Protein AF-A0A8T3ZRA3-F1 (afdb_monomer_lite)

Secondary structure (DSSP, 8-state):
--------HHHHHHHHHSS-HHHHHHHHHHTT-HHHHHHHHHHHHHHHHHHHHHS-TTHHHHHHHHHHHHHHHHHHHHHHHHHHHHHHTTT-

Sequence (92 aa):
MTSQKPISLNQQMILAVMPSIISQIIAFYRIKKLVMGVIIETGVIGLIIGISNVIPFPHWLILALAVECLVPLMYVRKWTIQYNQAAKSKHE

Foldseek 3Di:
DDQQDQDDLVQLLVLQQPLDLVSLLVLCVSLVNNVVSVVLVVVLVVVLVVLPVPPDPPVSVVVSSCSSRVSSSVVSNVSSVVSNVVSVVVVD

Radius of gyration: 15.26 Å; chains: 1; bounding box: 39×19×43 Å

pLDDT: mean 88.62, std 10.56, range [40.69, 95.25]

Structure (mmCIF, N/CA/C/O backbone):
data_AF-A0A8T3ZRA3-F1
#
_entry.id   AF-A0A8T3ZRA3-F1
#
loop_
_atom_site.group_PDB
_atom_site.id
_atom_site.type_symbol
_atom_site.label_atom_id
_atom_site.label_alt_id
_atom_site.label_comp_id
_atom_site.label_asym_id
_atom_site.label_entity_id
_atom_site.label_seq_id
_atom_site.pdbx_PDB_ins_code
_atom_site.Cartn_x
_atom_site.Cartn_y
_atom_site.Cartn_z
_atom_site.occupancy
_atom_site.B_iso_or_equiv
_atom_site.auth_seq_id
_atom_site.auth_comp_id
_atom_site.auth_asym_id
_atom_site.auth_atom_id
_atom_site.pdbx_PDB_model_num
ATOM 1 N N . MET A 1 1 ? -18.897 -10.012 22.529 1.00 40.69 1 MET A N 1
ATOM 2 C CA . MET A 1 1 ? -18.701 -8.996 21.468 1.00 40.69 1 MET A CA 1
ATOM 3 C C . MET A 1 1 ? -17.419 -8.227 21.766 1.00 40.69 1 MET A C 1
ATOM 5 O O . MET A 1 1 ? -17.364 -7.555 22.783 1.00 40.69 1 MET A O 1
ATOM 9 N N . THR A 1 2 ? -16.359 -8.357 20.962 1.00 48.84 2 THR A N 1
ATOM 10 C CA . THR A 1 2 ? -15.102 -7.627 21.217 1.00 48.84 2 THR A CA 1
ATOM 11 C C . THR A 1 2 ? -15.308 -6.134 20.952 1.00 48.84 2 THR A C 1
ATOM 13 O O . THR A 1 2 ? -15.608 -5.766 19.813 1.00 48.84 2 THR A O 1
ATOM 16 N N . SER A 1 3 ? -15.169 -5.299 21.984 1.00 55.62 3 SER A N 1
ATOM 17 C CA . SER A 1 3 ? -15.165 -3.836 21.872 1.00 55.62 3 SER A CA 1
ATOM 18 C C . SER A 1 3 ? -14.128 -3.399 20.826 1.00 55.62 3 SER A C 1
ATOM 20 O O . SER A 1 3 ? -12.949 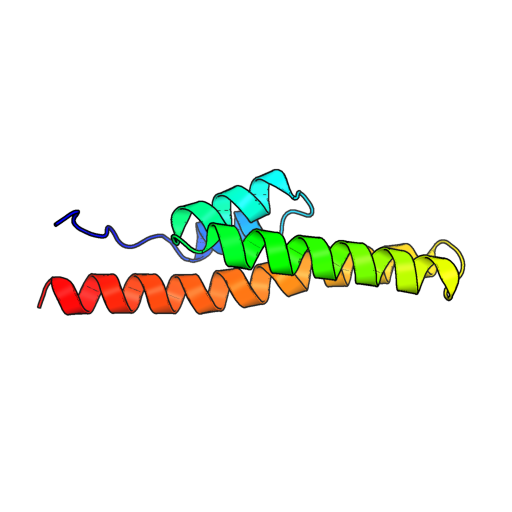-3.748 20.928 1.00 55.62 3 SER A O 1
ATOM 22 N N . GLN A 1 4 ? -14.572 -2.727 19.760 1.00 69.50 4 GLN A N 1
ATOM 23 C CA . GLN A 1 4 ? -13.679 -2.214 18.721 1.00 69.50 4 GLN A CA 1
ATOM 24 C C . GLN A 1 4 ? -13.084 -0.899 19.212 1.00 69.50 4 GLN A C 1
ATOM 26 O O . GLN A 1 4 ? -13.764 0.118 19.234 1.00 69.50 4 GLN A O 1
ATOM 31 N N . LYS A 1 5 ? -11.804 -0.909 19.596 1.00 78.56 5 LYS A N 1
ATOM 32 C CA . LYS A 1 5 ? -11.100 0.327 19.954 1.00 78.56 5 LYS A CA 1
ATOM 33 C C . LYS A 1 5 ? -10.804 1.150 18.692 1.00 78.56 5 LYS A C 1
ATOM 35 O O . LYS A 1 5 ? -10.335 0.562 17.712 1.00 78.56 5 LYS A O 1
ATOM 40 N N . PRO A 1 6 ? -11.045 2.474 18.698 1.00 82.44 6 PRO A N 1
ATOM 41 C CA . PRO A 1 6 ? -10.680 3.342 17.586 1.00 82.44 6 PRO A CA 1
ATOM 42 C C . PRO A 1 6 ? -9.158 3.373 17.405 1.00 82.44 6 PRO A C 1
ATOM 44 O O . PRO A 1 6 ? -8.400 3.282 18.371 1.00 82.44 6 PRO A O 1
ATOM 47 N N . ILE A 1 7 ? -8.714 3.501 16.157 1.00 88.31 7 ILE A N 1
ATOM 48 C CA . ILE A 1 7 ? -7.298 3.478 15.781 1.00 88.31 7 ILE A CA 1
ATOM 49 C C . ILE A 1 7 ? -6.887 4.855 15.255 1.00 88.31 7 ILE A C 1
ATOM 51 O O . ILE A 1 7 ? -7.636 5.500 14.518 1.00 88.31 7 ILE A O 1
ATOM 55 N N . SER A 1 8 ? -5.681 5.303 15.607 1.00 91.12 8 SER A N 1
ATOM 56 C CA . SER A 1 8 ? -5.124 6.560 15.100 1.00 91.12 8 SER A CA 1
ATOM 57 C C . SER A 1 8 ? -4.909 6.505 13.586 1.00 91.12 8 SER A C 1
ATOM 59 O O . SER A 1 8 ? -4.171 5.655 13.082 1.00 91.12 8 SER A O 1
ATOM 61 N N . LEU A 1 9 ? -5.524 7.447 12.865 1.00 90.75 9 LEU A N 1
ATOM 62 C CA . LEU A 1 9 ? -5.384 7.566 11.413 1.00 90.75 9 LEU A CA 1
ATOM 63 C C . LEU A 1 9 ? -3.937 7.874 11.008 1.00 90.75 9 LEU A C 1
ATOM 65 O O . LEU A 1 9 ? -3.432 7.285 10.060 1.00 90.75 9 LEU A O 1
ATOM 69 N N . ASN A 1 10 ? -3.246 8.732 11.764 1.00 91.06 10 ASN A N 1
ATOM 70 C CA . ASN A 1 10 ? -1.873 9.133 11.452 1.00 91.06 10 ASN A CA 1
ATOM 71 C C . ASN A 1 10 ? -0.905 7.945 11.526 1.00 91.06 10 ASN A C 1
ATOM 73 O O . ASN A 1 10 ? -0.090 7.762 10.629 1.00 91.06 10 ASN A O 1
ATOM 77 N N . GLN A 1 11 ? -1.033 7.092 12.549 1.00 90.38 11 GLN A N 1
ATOM 78 C CA . GLN A 1 11 ? -0.205 5.885 12.659 1.00 90.38 11 GLN A CA 1
ATOM 79 C C . GLN A 1 11 ? -0.464 4.910 11.507 1.00 90.38 11 GLN A C 1
ATOM 81 O O . GLN A 1 11 ? 0.473 4.313 10.986 1.00 90.38 11 GLN A O 1
ATOM 86 N N . GLN A 1 12 ? -1.726 4.765 11.097 1.00 90.94 12 GLN A N 1
ATOM 87 C CA . GLN A 1 12 ? -2.096 3.911 9.970 1.00 90.94 12 GLN A CA 1
ATOM 88 C C . GLN A 1 12 ? -1.543 4.431 8.644 1.00 90.94 12 GLN A C 1
ATOM 90 O O . GLN A 1 12 ? -1.034 3.657 7.842 1.00 90.94 12 GLN A O 1
ATOM 95 N N . MET A 1 13 ? -1.580 5.746 8.431 1.00 92.44 13 MET A N 1
ATOM 96 C CA . MET A 1 13 ? -1.010 6.368 7.238 1.00 92.44 13 MET A CA 1
ATOM 97 C C . MET A 1 13 ? 0.512 6.200 7.168 1.00 92.44 13 MET A C 1
ATOM 99 O O . MET A 1 13 ? 1.028 5.905 6.095 1.00 92.44 13 MET A O 1
ATOM 103 N N . ILE A 1 14 ? 1.220 6.319 8.299 1.00 91.38 14 ILE A N 1
ATOM 104 C CA . ILE A 1 14 ? 2.672 6.074 8.361 1.00 91.38 14 ILE A CA 1
ATOM 105 C C . ILE A 1 14 ? 2.993 4.624 7.987 1.00 91.38 14 ILE A C 1
ATOM 107 O O . ILE A 1 14 ? 3.913 4.381 7.214 1.00 91.38 14 ILE A O 1
ATOM 111 N N . LEU A 1 15 ? 2.224 3.659 8.497 1.00 89.06 15 LEU A N 1
ATOM 112 C CA . LEU A 1 15 ? 2.422 2.248 8.158 1.00 89.06 15 LEU A CA 1
ATOM 113 C C . LEU A 1 15 ? 2.110 1.948 6.685 1.00 89.06 15 LEU A C 1
ATOM 115 O O . LEU A 1 15 ? 2.781 1.114 6.089 1.00 89.06 15 LEU A O 1
ATOM 119 N N . ALA A 1 16 ? 1.119 2.626 6.105 1.00 88.50 16 ALA A N 1
ATOM 120 C CA . ALA A 1 16 ? 0.682 2.391 4.731 1.00 88.50 16 ALA A CA 1
ATOM 121 C C . ALA A 1 16 ? 1.582 3.038 3.667 1.00 88.50 16 ALA A C 1
ATOM 123 O O . ALA A 1 16 ? 1.686 2.513 2.564 1.00 88.50 16 ALA A O 1
ATOM 124 N N . VAL A 1 17 ? 2.210 4.179 3.977 1.00 91.00 17 VAL A N 1
ATOM 125 C CA . VAL A 1 17 ? 3.093 4.887 3.032 1.00 91.00 17 VAL A CA 1
ATOM 126 C C . VAL A 1 17 ? 4.493 4.284 2.971 1.00 91.00 17 VAL A C 1
ATOM 128 O O . VAL A 1 17 ? 5.229 4.553 2.028 1.00 91.00 17 VAL A O 1
ATOM 131 N N . MET A 1 18 ? 4.893 3.499 3.976 1.00 89.25 18 MET A N 1
ATOM 132 C CA . MET A 1 18 ? 6.161 2.784 3.902 1.00 89.25 18 MET A CA 1
ATOM 133 C C . MET A 1 18 ? 6.087 1.766 2.758 1.00 89.25 18 MET A C 1
ATOM 135 O O . MET A 1 18 ? 5.180 0.935 2.800 1.00 89.25 18 MET A O 1
ATOM 139 N N . PRO A 1 19 ? 7.032 1.780 1.796 1.00 84.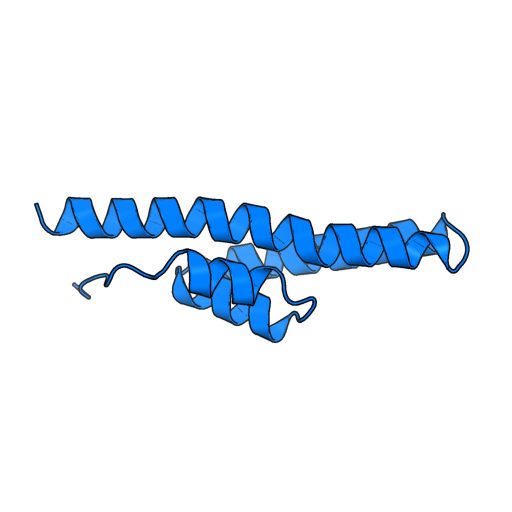50 19 PRO A N 1
ATOM 140 C CA . PRO A 1 19 ? 7.112 0.804 0.708 1.00 84.50 19 PRO A CA 1
ATOM 141 C C . PRO A 1 19 ? 7.631 -0.530 1.258 1.00 84.50 19 PRO A C 1
ATOM 143 O O . PRO A 1 19 ? 8.766 -0.946 1.037 1.00 84.50 19 PRO A O 1
ATOM 146 N N . SER A 1 20 ? 6.821 -1.132 2.118 1.00 88.19 20 SER A N 1
ATOM 147 C CA . SER A 1 20 ? 7.091 -2.362 2.831 1.00 88.19 20 SER A CA 1
ATOM 148 C C . SER A 1 20 ? 5.776 -3.098 2.987 1.00 88.19 20 SER A C 1
ATOM 150 O O . SER A 1 20 ? 4.926 -2.723 3.803 1.00 88.19 20 SER A O 1
ATOM 152 N N . ILE A 1 21 ? 5.682 -4.207 2.260 1.00 85.88 21 ILE A N 1
ATOM 153 C CA . ILE A 1 21 ? 4.567 -5.151 2.308 1.00 85.88 21 ILE A CA 1
ATOM 154 C C . ILE A 1 21 ? 4.236 -5.521 3.763 1.00 85.88 21 ILE A C 1
ATOM 156 O O . ILE A 1 21 ? 3.071 -5.614 4.138 1.00 85.88 21 ILE A O 1
ATOM 160 N N . ILE A 1 22 ? 5.246 -5.675 4.630 1.00 88.94 22 ILE A N 1
ATOM 161 C CA . ILE A 1 22 ? 5.040 -6.001 6.050 1.00 88.94 22 ILE A CA 1
ATOM 162 C C . ILE A 1 22 ? 4.303 -4.863 6.770 1.00 88.94 22 ILE A C 1
ATOM 164 O O . ILE A 1 22 ? 3.312 -5.108 7.463 1.00 88.94 22 ILE A O 1
ATOM 168 N N . SER A 1 23 ? 4.758 -3.619 6.604 1.00 91.31 23 SER A N 1
ATOM 169 C CA . SER A 1 23 ? 4.140 -2.447 7.237 1.00 91.31 23 SER A CA 1
ATOM 170 C C . SER A 1 23 ? 2.698 -2.244 6.760 1.00 91.31 23 SER A C 1
ATOM 172 O O . SER A 1 23 ? 1.798 -2.024 7.577 1.00 91.31 23 SER A O 1
ATOM 174 N N . GLN A 1 24 ? 2.458 -2.405 5.459 1.00 89.12 24 GLN A N 1
ATOM 175 C CA . GLN A 1 24 ? 1.139 -2.270 4.840 1.00 89.12 24 GLN A CA 1
ATOM 176 C C . GLN A 1 24 ? 0.190 -3.396 5.275 1.00 89.12 24 GLN A C 1
ATOM 178 O O . GLN A 1 24 ? -0.947 -3.130 5.677 1.00 89.12 24 GLN A O 1
ATOM 183 N N . ILE A 1 25 ? 0.665 -4.645 5.337 1.00 90.06 25 ILE A N 1
ATOM 184 C CA . ILE A 1 25 ? -0.100 -5.780 5.874 1.00 90.06 25 ILE A CA 1
ATOM 185 C C . ILE A 1 25 ? -0.492 -5.543 7.335 1.00 90.06 25 ILE A C 1
ATOM 187 O O . ILE A 1 25 ? -1.647 -5.776 7.702 1.00 90.06 25 ILE A O 1
ATOM 191 N N . ILE A 1 26 ? 0.422 -5.039 8.172 1.00 92.56 26 ILE A N 1
ATOM 192 C CA . ILE A 1 26 ? 0.109 -4.690 9.566 1.00 92.56 26 ILE A CA 1
ATOM 193 C C . ILE A 1 26 ? -0.988 -3.616 9.615 1.00 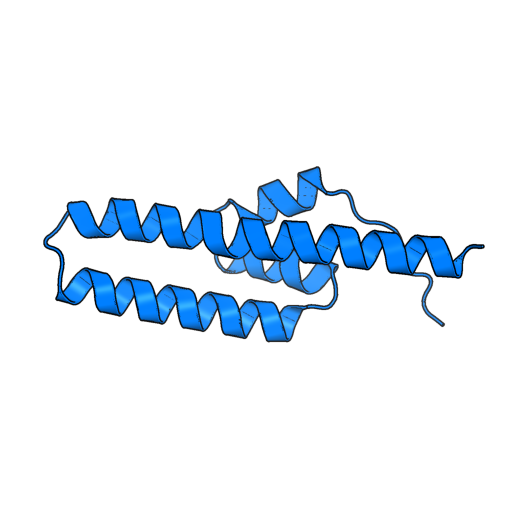92.56 26 ILE A C 1
ATOM 195 O O . ILE A 1 26 ? -1.907 -3.717 10.438 1.00 92.56 26 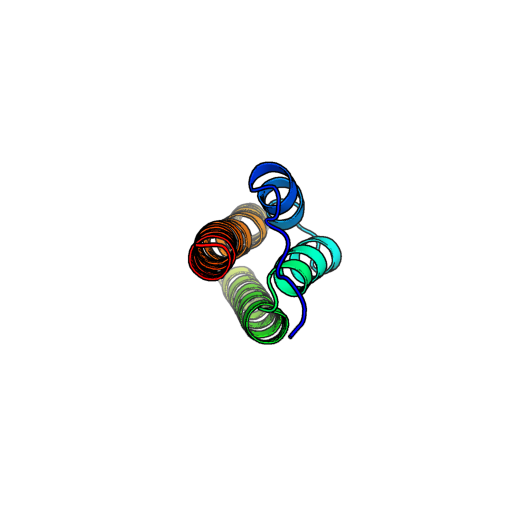ILE A O 1
ATOM 199 N N . ALA A 1 27 ? -0.933 -2.615 8.732 1.00 92.44 27 ALA A N 1
ATOM 200 C CA . ALA A 1 27 ? -1.950 -1.571 8.649 1.00 92.44 27 ALA A CA 1
ATOM 201 C C . ALA A 1 27 ? -3.341 -2.149 8.324 1.00 92.44 27 ALA A C 1
ATOM 203 O O . ALA A 1 27 ? -4.313 -1.897 9.049 1.00 92.44 27 ALA A O 1
ATOM 204 N N . PHE A 1 28 ? -3.426 -3.009 7.302 1.00 92.81 28 PHE A N 1
ATOM 205 C CA . PHE A 1 28 ? -4.663 -3.691 6.907 1.00 92.81 28 PHE A CA 1
ATOM 206 C C . PHE A 1 28 ? -5.171 -4.683 7.961 1.00 92.81 28 PHE A C 1
ATOM 208 O O . PHE A 1 28 ? -6.384 -4.787 8.180 1.00 92.81 28 PHE A O 1
ATOM 215 N N . TYR A 1 29 ? -4.271 -5.387 8.649 1.00 93.12 29 TYR A N 1
ATOM 216 C CA . TYR A 1 29 ? -4.617 -6.305 9.733 1.00 93.12 29 TYR A CA 1
ATOM 217 C C . TYR A 1 29 ? -5.314 -5.574 10.885 1.00 93.12 29 TYR A C 1
ATOM 219 O O . TYR A 1 29 ? -6.379 -5.996 11.340 1.00 93.12 29 TYR A O 1
ATOM 227 N N . ARG A 1 30 ? -4.767 -4.425 11.305 1.00 90.81 30 ARG A N 1
ATOM 228 C CA . ARG A 1 30 ? -5.303 -3.619 12.414 1.00 90.81 30 ARG A CA 1
ATOM 229 C C . ARG A 1 30 ? -6.749 -3.165 12.189 1.00 90.81 30 ARG A C 1
ATOM 231 O O . ARG A 1 30 ? -7.507 -3.076 13.149 1.00 90.81 30 ARG A O 1
ATOM 238 N N . ILE A 1 31 ? -7.152 -2.931 10.940 1.00 91.94 31 ILE A N 1
ATOM 239 C CA . ILE A 1 31 ? -8.527 -2.545 10.566 1.00 91.94 31 ILE A CA 1
ATOM 240 C C . ILE A 1 31 ? -9.389 -3.728 10.092 1.00 91.94 31 ILE A C 1
ATOM 242 O O . ILE A 1 31 ? -10.453 -3.522 9.510 1.00 91.94 31 ILE A O 1
ATOM 246 N N . LYS A 1 32 ? -8.951 -4.973 10.337 1.00 91.44 32 LYS A N 1
ATOM 247 C CA . LYS A 1 32 ? -9.645 -6.217 9.945 1.00 91.44 32 LYS A CA 1
ATOM 248 C C . LYS A 1 32 ? -9.919 -6.327 8.435 1.00 91.44 32 LYS A C 1
ATOM 250 O O . LYS A 1 32 ? -10.911 -6.922 8.019 1.00 91.44 32 LYS A O 1
ATOM 255 N N . LYS A 1 33 ? -9.038 -5.764 7.604 1.00 92.62 33 LYS A N 1
ATOM 256 C CA . LYS A 1 33 ? -9.111 -5.802 6.131 1.00 92.62 33 LYS A CA 1
ATOM 257 C C . LYS A 1 33 ? -7.956 -6.582 5.506 1.00 92.62 33 LYS A C 1
ATOM 259 O O . LYS A 1 33 ? -7.660 -6.375 4.338 1.00 92.62 33 LYS A O 1
ATOM 264 N N . LEU A 1 34 ? -7.342 -7.503 6.255 1.00 91.62 34 LEU A N 1
ATOM 265 C CA . LEU A 1 34 ? -6.163 -8.261 5.821 1.00 91.62 34 LEU A CA 1
ATOM 266 C C . LEU A 1 34 ? -6.328 -8.891 4.430 1.00 91.62 34 LEU A C 1
ATOM 268 O O . LEU A 1 34 ? -5.490 -8.670 3.569 1.00 91.62 34 LEU A O 1
ATOM 272 N N . VAL A 1 35 ? -7.433 -9.607 4.189 1.00 92.81 35 VAL A N 1
ATOM 273 C CA . VAL A 1 35 ? -7.699 -10.257 2.890 1.00 92.81 35 VAL A CA 1
ATOM 274 C C . VAL A 1 35 ? -7.743 -9.236 1.752 1.00 92.81 35 VAL A C 1
ATOM 276 O O . VAL A 1 35 ? -7.144 -9.455 0.706 1.00 92.81 35 VAL A O 1
ATOM 279 N N . MET A 1 36 ? -8.406 -8.094 1.961 1.00 92.25 36 MET A N 1
ATOM 280 C CA . MET A 1 36 ? -8.440 -7.037 0.949 1.00 92.25 36 MET A CA 1
ATOM 281 C C . MET A 1 36 ? -7.071 -6.373 0.765 1.00 92.25 36 MET A C 1
ATOM 283 O O . MET A 1 36 ? -6.725 -6.025 -0.356 1.00 92.25 36 MET A O 1
ATOM 287 N N . GLY A 1 37 ? -6.292 -6.234 1.841 1.00 91.69 37 GLY A N 1
ATOM 288 C CA . GLY A 1 37 ? -4.905 -5.778 1.782 1.00 91.69 37 GLY A CA 1
ATOM 289 C C . GLY A 1 37 ? -4.050 -6.680 0.896 1.00 91.69 37 GLY A C 1
ATOM 290 O O . GLY A 1 37 ? -3.434 -6.194 -0.039 1.00 91.69 37 GLY A O 1
ATOM 291 N N . VAL A 1 38 ? -4.102 -8.000 1.099 1.00 93.44 38 VAL A N 1
ATOM 292 C CA . VAL A 1 38 ? -3.365 -8.976 0.272 1.00 93.44 38 VAL A CA 1
ATOM 293 C C . VAL A 1 38 ? -3.758 -8.890 -1.206 1.00 93.44 38 VAL A C 1
ATOM 295 O O . VAL A 1 38 ? -2.889 -8.957 -2.074 1.00 93.44 38 VAL A O 1
ATOM 298 N N . ILE A 1 39 ? -5.049 -8.708 -1.507 1.00 94.88 39 ILE A N 1
ATOM 299 C CA . ILE A 1 39 ? -5.526 -8.519 -2.887 1.00 94.88 39 ILE A CA 1
ATOM 300 C C . ILE A 1 39 ? -4.936 -7.241 -3.497 1.00 94.88 39 ILE A C 1
ATOM 302 O O . ILE A 1 39 ? -4.488 -7.268 -4.642 1.00 94.88 39 ILE A O 1
ATOM 306 N N . ILE A 1 40 ? -4.917 -6.138 -2.740 1.00 93.44 40 ILE A N 1
ATOM 307 C CA . ILE A 1 40 ? -4.328 -4.869 -3.186 1.00 93.44 40 ILE A CA 1
ATOM 308 C C . ILE A 1 40 ? -2.836 -5.041 -3.465 1.00 93.44 40 ILE A C 1
ATOM 310 O O . ILE A 1 40 ? -2.413 -4.717 -4.568 1.00 93.44 40 ILE A O 1
ATOM 314 N N . GLU A 1 41 ? -2.072 -5.595 -2.521 1.00 92.50 41 GLU A N 1
ATOM 315 C CA . GLU A 1 41 ? -0.624 -5.791 -2.681 1.00 92.50 41 GLU A CA 1
ATOM 316 C C . GLU A 1 41 ? -0.305 -6.682 -3.885 1.00 92.50 41 GLU A C 1
ATOM 318 O O . GLU A 1 41 ? 0.558 -6.371 -4.701 1.00 92.50 41 GLU A O 1
ATOM 323 N N . THR A 1 42 ? -1.069 -7.760 -4.072 1.00 94.56 42 THR A N 1
ATOM 324 C CA . THR A 1 42 ? -0.908 -8.642 -5.237 1.00 94.56 42 THR A CA 1
ATOM 325 C C . THR A 1 42 ? -1.166 -7.889 -6.547 1.00 94.56 42 THR A C 1
ATOM 327 O O . THR A 1 42 ? -0.421 -8.047 -7.514 1.00 94.56 42 THR A O 1
ATOM 330 N N . GLY A 1 43 ? -2.201 -7.043 -6.582 1.00 94.81 43 GLY A N 1
ATOM 331 C CA . GLY A 1 43 ? -2.507 -6.193 -7.733 1.00 94.81 43 GLY A CA 1
ATOM 332 C C . GLY A 1 43 ? -1.427 -5.144 -8.006 1.00 94.81 43 GLY A C 1
ATOM 333 O O . GLY A 1 43 ? -1.069 -4.926 -9.162 1.00 94.81 43 GLY A O 1
ATOM 334 N N . VAL A 1 44 ? -0.876 -4.533 -6.955 1.00 94.19 44 VAL A N 1
ATOM 335 C CA . VAL A 1 44 ? 0.226 -3.567 -7.042 1.00 94.19 44 VAL A CA 1
ATOM 336 C C . VAL A 1 44 ? 1.482 -4.229 -7.608 1.00 94.19 44 VAL A C 1
ATOM 338 O O . VAL A 1 44 ? 2.034 -3.729 -8.586 1.00 94.19 44 VAL A O 1
ATOM 341 N N . ILE A 1 45 ? 1.876 -5.395 -7.089 1.00 93.81 45 ILE A N 1
ATOM 342 C CA . ILE A 1 45 ? 3.014 -6.167 -7.607 1.00 93.81 45 ILE A CA 1
ATOM 343 C C . ILE A 1 45 ? 2.802 -6.514 -9.086 1.00 93.81 45 ILE A C 1
ATOM 345 O O . ILE A 1 45 ? 3.698 -6.308 -9.905 1.00 93.81 45 ILE A O 1
ATOM 349 N N . GLY A 1 46 ? 1.606 -6.988 -9.450 1.00 95.25 46 GLY A N 1
ATOM 350 C CA . GLY A 1 46 ? 1.262 -7.283 -10.842 1.00 95.25 46 GLY A CA 1
ATOM 351 C C . GLY A 1 46 ? 1.384 -6.059 -11.756 1.00 95.25 46 GLY A C 1
ATOM 352 O O . GLY A 1 46 ? 1.937 -6.158 -12.851 1.00 95.25 46 GLY A O 1
ATOM 353 N N . LEU A 1 47 ? 0.936 -4.889 -11.290 1.00 94.50 47 LEU A N 1
ATOM 354 C CA . LEU A 1 47 ? 1.070 -3.629 -12.019 1.00 94.50 47 LEU A CA 1
ATOM 355 C C . LEU A 1 47 ? 2.541 -3.225 -12.183 1.00 94.50 47 LEU A C 1
ATOM 357 O O . LEU A 1 47 ? 2.946 -2.859 -13.282 1.00 94.50 47 LEU A O 1
ATOM 361 N N . ILE A 1 48 ? 3.350 -3.328 -11.126 1.00 93.81 48 ILE A N 1
ATOM 362 C CA . ILE A 1 48 ? 4.784 -3.007 -11.164 1.00 93.81 48 ILE A CA 1
ATOM 363 C C . ILE A 1 48 ? 5.511 -3.895 -12.181 1.00 93.81 48 ILE A C 1
ATOM 365 O O . ILE A 1 48 ? 6.291 -3.381 -12.983 1.00 93.81 48 ILE A O 1
ATOM 369 N N . ILE A 1 49 ? 5.213 -5.199 -12.202 1.00 94.75 49 ILE A N 1
ATOM 370 C CA . ILE A 1 49 ? 5.749 -6.133 -13.204 1.00 94.75 49 ILE A CA 1
ATOM 371 C C . ILE A 1 49 ? 5.299 -5.726 -14.613 1.00 94.75 49 ILE A C 1
ATOM 373 O O . ILE A 1 49 ? 6.099 -5.724 -15.544 1.00 94.75 49 ILE A O 1
ATOM 377 N N . GLY A 1 50 ? 4.033 -5.345 -14.796 1.00 94.94 50 GLY A N 1
ATOM 378 C CA . GLY A 1 50 ? 3.543 -4.851 -16.084 1.00 94.94 50 GLY A CA 1
ATOM 379 C C . GLY A 1 50 ? 4.303 -3.608 -16.561 1.00 94.94 50 GLY A C 1
ATOM 380 O O . GLY A 1 50 ? 4.749 -3.554 -17.705 1.00 94.94 50 GLY A O 1
ATOM 381 N N . ILE A 1 51 ? 4.512 -2.636 -15.670 1.00 93.44 51 ILE A N 1
ATOM 382 C CA . ILE A 1 51 ? 5.232 -1.392 -15.970 1.00 93.44 51 ILE A CA 1
ATOM 383 C C . ILE A 1 51 ? 6.699 -1.678 -16.310 1.00 93.44 51 ILE A C 1
ATOM 385 O O . ILE A 1 51 ? 7.211 -1.105 -17.271 1.00 93.44 51 ILE A O 1
ATOM 389 N N . SER A 1 52 ? 7.376 -2.564 -15.573 1.00 94.19 52 SER A N 1
ATOM 390 C CA . SER A 1 52 ? 8.798 -2.859 -15.801 1.00 94.19 52 SER A CA 1
ATOM 391 C C . SER A 1 52 ? 9.075 -3.539 -17.147 1.00 94.19 52 SER A C 1
ATOM 393 O O . SER A 1 52 ? 10.172 -3.397 -17.681 1.00 94.19 52 SER A O 1
ATOM 395 N N . ASN A 1 53 ? 8.082 -4.220 -17.729 1.00 95.06 53 ASN A N 1
ATOM 396 C CA . ASN A 1 53 ? 8.179 -4.803 -19.071 1.00 95.06 53 ASN A CA 1
ATOM 397 C C . ASN A 1 53 ? 7.961 -3.785 -20.205 1.00 95.06 53 ASN A C 1
ATOM 399 O O . ASN A 1 53 ? 8.311 -4.066 -21.349 1.00 95.06 53 ASN A O 1
ATOM 403 N N . VAL A 1 54 ? 7.373 -2.620 -19.913 1.00 94.94 54 VAL A N 1
ATOM 404 C CA . VAL A 1 54 ? 7.016 -1.602 -20.920 1.00 94.94 54 VAL A CA 1
ATOM 405 C C . VAL A 1 54 ? 7.927 -0.378 -20.841 1.00 94.94 54 VAL A C 1
ATOM 407 O O . VAL A 1 54 ? 8.243 0.230 -21.862 1.00 94.94 54 VAL A O 1
ATOM 410 N N . ILE A 1 55 ? 8.346 0.004 -19.635 1.00 93.75 55 ILE A N 1
ATOM 411 C CA . ILE A 1 55 ? 9.077 1.242 -19.379 1.00 93.75 55 ILE A CA 1
ATOM 412 C C . ILE A 1 55 ? 10.528 0.918 -19.005 1.00 93.75 55 ILE A C 1
ATOM 414 O O . ILE A 1 55 ? 10.766 0.145 -18.076 1.00 93.75 55 ILE A O 1
ATOM 418 N N . PRO A 1 56 ? 11.524 1.535 -19.665 1.00 92.62 56 PRO A N 1
ATOM 419 C CA . PRO A 1 56 ? 12.926 1.265 -19.391 1.00 92.62 56 PRO A CA 1
ATOM 420 C C . PRO A 1 56 ? 13.366 1.811 -18.032 1.00 92.62 56 PRO A C 1
ATOM 422 O O . PRO A 1 56 ? 12.873 2.827 -17.528 1.00 92.62 56 PRO A O 1
ATOM 425 N N . PHE A 1 57 ? 14.357 1.144 -17.447 1.00 89.56 57 PHE A N 1
ATOM 426 C CA . PHE A 1 57 ? 15.034 1.620 -16.246 1.00 89.56 57 PHE A CA 1
ATOM 427 C C . PHE A 1 57 ? 15.672 3.005 -16.491 1.00 89.56 57 PHE A C 1
ATOM 429 O O . PHE A 1 57 ? 16.204 3.232 -17.579 1.00 89.56 57 PHE A O 1
ATOM 436 N N . PRO A 1 58 ? 15.650 3.938 -15.515 1.00 91.50 58 PRO A N 1
ATOM 437 C CA . PRO A 1 58 ? 15.073 3.839 -14.166 1.00 91.50 58 PRO A CA 1
ATOM 438 C C . PRO A 1 58 ? 13.629 4.365 -14.057 1.00 91.50 58 PRO A C 1
ATOM 440 O O . PRO A 1 58 ? 13.075 4.414 -12.963 1.00 91.50 58 PRO A O 1
ATOM 443 N N . HIS A 1 59 ? 13.000 4.777 -15.158 1.00 90.81 59 HIS A N 1
ATOM 444 C CA . HIS A 1 59 ? 11.714 5.484 -15.140 1.00 90.81 59 HIS A CA 1
ATOM 445 C C . HIS A 1 59 ? 10.585 4.653 -14.513 1.00 90.81 59 HIS A C 1
ATOM 447 O O . HIS A 1 59 ? 9.753 5.188 -13.779 1.00 90.81 59 HIS A O 1
ATOM 453 N N . TRP A 1 60 ? 10.591 3.334 -14.732 1.00 90.50 60 TRP A N 1
ATOM 454 C CA . TRP A 1 60 ? 9.605 2.439 -14.127 1.00 90.50 60 TRP A CA 1
ATOM 455 C C . TRP A 1 60 ? 9.710 2.376 -12.597 1.00 90.50 60 TRP A C 1
ATOM 457 O O . TRP A 1 60 ? 8.689 2.171 -11.949 1.00 90.50 60 TRP A O 1
ATOM 467 N N . LEU A 1 61 ? 10.891 2.603 -12.000 1.00 90.94 61 LEU A N 1
ATOM 468 C CA . LEU A 1 61 ? 11.067 2.579 -10.540 1.00 90.94 61 LEU A CA 1
ATOM 469 C C . LEU A 1 61 ? 10.345 3.735 -9.852 1.00 90.94 61 LEU A C 1
ATOM 471 O O . LEU A 1 61 ? 9.766 3.551 -8.785 1.00 90.94 61 LEU A O 1
ATOM 475 N N . ILE A 1 62 ? 10.361 4.922 -10.463 1.00 92.56 62 ILE A N 1
ATOM 476 C CA . ILE A 1 62 ? 9.668 6.100 -9.926 1.00 92.56 62 ILE A CA 1
ATOM 477 C C . ILE A 1 62 ? 8.160 5.831 -9.894 1.00 92.56 62 ILE A C 1
ATOM 479 O O . ILE A 1 62 ? 7.493 6.103 -8.897 1.00 92.56 62 ILE A O 1
ATOM 483 N N . LEU A 1 63 ? 7.635 5.240 -10.969 1.00 91.50 63 LEU A N 1
ATOM 484 C CA . LEU A 1 63 ? 6.231 4.849 -11.060 1.00 91.50 63 LEU A CA 1
ATOM 485 C C . LEU A 1 63 ? 5.894 3.713 -10.092 1.00 91.50 63 LEU A C 1
ATOM 487 O O . LEU A 1 63 ? 4.866 3.779 -9.426 1.00 91.50 63 LEU A O 1
ATOM 491 N N . ALA A 1 64 ? 6.770 2.716 -9.962 1.00 92.38 64 ALA A N 1
ATOM 492 C CA . ALA A 1 64 ? 6.590 1.616 -9.024 1.00 92.38 64 ALA A CA 1
ATOM 493 C C . ALA A 1 64 ? 6.498 2.121 -7.581 1.00 92.38 64 ALA A C 1
ATOM 495 O O . ALA A 1 64 ? 5.550 1.782 -6.885 1.00 92.38 64 ALA A O 1
ATOM 496 N N . LEU A 1 65 ? 7.408 3.007 -7.160 1.00 91.75 65 LEU A N 1
ATOM 497 C CA . LEU A 1 65 ? 7.374 3.619 -5.829 1.00 91.75 65 LEU A CA 1
ATOM 498 C C . LEU A 1 65 ? 6.1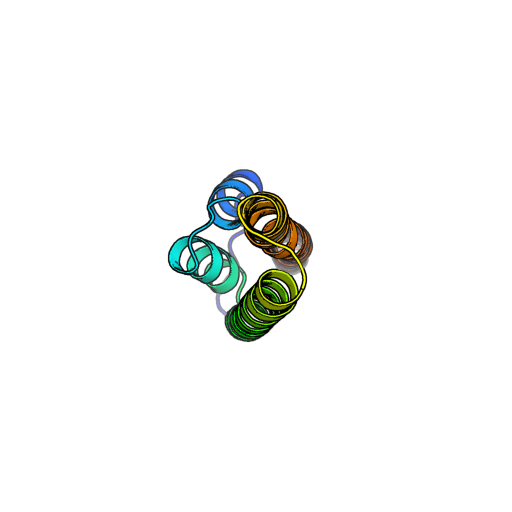17 4.465 -5.607 1.00 91.75 65 LEU A C 1
ATOM 500 O O . LEU A 1 65 ? 5.520 4.415 -4.533 1.00 91.75 65 LEU A O 1
ATOM 504 N N . ALA A 1 66 ? 5.690 5.234 -6.613 1.00 92.19 66 ALA A N 1
ATOM 505 C CA . ALA A 1 66 ? 4.458 6.008 -6.515 1.00 92.19 66 ALA A CA 1
ATOM 506 C C . ALA A 1 66 ? 3.239 5.096 -6.306 1.00 92.19 66 ALA A C 1
ATOM 508 O O . ALA A 1 66 ? 2.413 5.372 -5.439 1.00 92.19 66 ALA A O 1
ATOM 509 N N . VAL A 1 67 ? 3.138 3.996 -7.056 1.00 92.69 67 VAL A N 1
ATOM 510 C CA . VAL A 1 67 ? 2.038 3.029 -6.928 1.00 92.69 67 VAL A CA 1
ATOM 511 C C . VAL A 1 67 ? 2.097 2.315 -5.575 1.00 92.69 67 VAL A C 1
ATOM 513 O O . VAL A 1 67 ? 1.092 2.306 -4.863 1.00 92.69 67 VAL A O 1
ATOM 516 N N . GLU A 1 68 ? 3.266 1.789 -5.204 1.00 92.50 68 GLU A N 1
ATOM 517 C CA . GLU A 1 68 ? 3.514 1.051 -3.958 1.00 92.50 68 GLU A CA 1
ATOM 518 C C . GLU A 1 68 ? 3.155 1.873 -2.717 1.00 92.50 68 GLU A C 1
ATOM 520 O O . GLU A 1 68 ? 2.610 1.345 -1.756 1.00 92.50 68 GLU A O 1
ATOM 525 N N . CYS A 1 69 ? 3.414 3.183 -2.727 1.00 93.06 69 CYS A N 1
ATOM 526 C CA . CYS A 1 69 ? 3.100 4.047 -1.591 1.00 93.06 69 CYS A CA 1
ATOM 527 C C . CYS A 1 69 ? 1.659 4.577 -1.634 1.00 93.06 69 CYS A C 1
ATOM 529 O O . CYS A 1 69 ? 0.967 4.598 -0.614 1.00 93.06 69 CYS A O 1
ATOM 531 N N . LEU A 1 70 ? 1.194 5.059 -2.793 1.00 94.12 70 LEU A N 1
ATOM 532 C CA . LEU A 1 70 ? -0.083 5.774 -2.880 1.00 94.12 70 LEU A CA 1
ATOM 533 C C . LEU A 1 70 ? -1.283 4.833 -2.822 1.00 94.12 70 LEU A C 1
ATOM 535 O O . LEU A 1 70 ? -2.286 5.175 -2.189 1.00 94.12 70 LEU A O 1
ATOM 539 N N . VAL A 1 71 ? -1.208 3.661 -3.460 1.00 93.81 71 VAL A N 1
ATOM 540 C CA . VAL A 1 71 ? -2.347 2.740 -3.521 1.00 93.81 71 VAL A CA 1
ATOM 541 C C . VAL A 1 71 ? -2.704 2.222 -2.120 1.00 93.81 71 VAL A C 1
ATOM 543 O O . VAL A 1 71 ? -3.842 2.461 -1.690 1.00 93.81 71 VAL A O 1
ATOM 546 N N . PRO A 1 72 ? -1.782 1.624 -1.340 1.00 92.50 72 PRO A N 1
ATOM 547 C CA . PRO A 1 72 ? -2.080 1.175 0.020 1.00 92.50 72 PRO A CA 1
ATOM 548 C C . PRO A 1 72 ? -2.508 2.326 0.933 1.00 92.50 72 PRO A C 1
ATOM 550 O O . PRO A 1 72 ? -3.482 2.190 1.677 1.00 92.50 72 PRO A O 1
ATOM 553 N N . LEU A 1 73 ? -1.870 3.498 0.819 1.00 94.19 73 LEU A N 1
ATOM 554 C CA . LEU A 1 73 ? -2.227 4.687 1.596 1.00 94.19 73 LEU A CA 1
ATOM 555 C C . LEU A 1 73 ? -3.691 5.107 1.398 1.00 94.19 73 LEU A C 1
ATOM 557 O O . LEU A 1 73 ? -4.394 5.375 2.379 1.00 94.19 73 LEU A O 1
ATOM 561 N N . MET A 1 74 ? -4.175 5.146 0.152 1.00 95.06 74 MET A N 1
ATOM 562 C CA . MET A 1 74 ? -5.565 5.507 -0.149 1.00 95.06 74 MET A CA 1
ATOM 563 C C . MET A 1 74 ? -6.560 4.529 0.489 1.00 95.06 74 MET A C 1
ATOM 565 O O . MET A 1 74 ? -7.533 4.958 1.124 1.00 95.06 74 MET A O 1
ATOM 569 N N . TYR A 1 75 ? -6.310 3.222 0.369 1.00 94.50 75 TYR A N 1
ATOM 570 C CA . TYR A 1 75 ? -7.2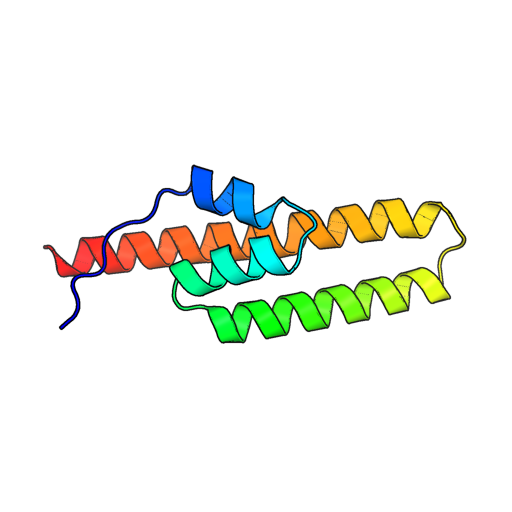03 2.196 0.910 1.00 94.50 75 TYR A CA 1
ATOM 571 C C . TYR A 1 75 ? -7.161 2.122 2.437 1.00 94.50 75 TYR A C 1
ATOM 573 O O . TYR A 1 75 ? -8.220 2.095 3.073 1.00 94.50 75 TYR A O 1
ATOM 581 N N . VAL A 1 76 ? -5.971 2.172 3.044 1.00 94.06 76 VAL A N 1
ATOM 582 C CA . VAL A 1 76 ? -5.816 2.193 4.505 1.00 94.06 76 VAL A CA 1
ATOM 583 C C . VAL A 1 76 ? -6.501 3.420 5.097 1.00 94.06 76 VAL A C 1
ATOM 585 O O . VAL A 1 76 ? -7.246 3.281 6.070 1.00 94.06 76 VAL A O 1
ATOM 588 N N . ARG A 1 77 ? -6.337 4.611 4.503 1.00 95.00 77 ARG A N 1
ATOM 589 C CA . ARG A 1 77 ? -7.020 5.829 4.971 1.00 95.00 77 ARG A CA 1
ATOM 590 C C . ARG A 1 77 ? -8.538 5.662 4.930 1.00 95.00 77 ARG A C 1
ATOM 592 O O . ARG A 1 77 ? -9.204 5.886 5.942 1.00 95.00 77 ARG A O 1
ATOM 599 N N . LYS A 1 78 ? -9.082 5.233 3.785 1.00 94.88 78 LYS A N 1
ATOM 600 C CA . LYS A 1 78 ? -10.527 5.036 3.594 1.00 94.88 78 LYS A CA 1
ATOM 601 C C . LYS A 1 78 ? -11.101 4.052 4.613 1.00 94.88 78 LYS A C 1
ATOM 603 O O . LYS A 1 78 ? -12.092 4.356 5.276 1.00 94.88 78 LYS A O 1
ATOM 608 N N . TRP A 1 79 ? -10.481 2.886 4.764 1.00 94.75 79 TRP A N 1
ATOM 609 C CA . TRP A 1 79 ? -11.003 1.838 5.639 1.00 94.75 79 TRP A CA 1
ATOM 610 C C . TRP A 1 79 ? -10.745 2.093 7.121 1.00 94.75 79 TRP A C 1
ATOM 612 O O . TRP A 1 79 ? -11.559 1.676 7.938 1.00 94.75 79 TRP A O 1
ATOM 622 N N . THR A 1 80 ? -9.695 2.832 7.486 1.00 93.56 80 THR A N 1
ATOM 623 C CA . THR A 1 80 ? -9.492 3.271 8.876 1.00 93.56 80 THR A CA 1
ATOM 624 C C . THR A 1 80 ? -10.604 4.218 9.323 1.00 93.56 80 THR A C 1
ATOM 626 O O . THR A 1 80 ? -11.123 4.076 10.429 1.00 93.56 80 THR A O 1
ATOM 629 N N . ILE A 1 81 ? -11.027 5.150 8.460 1.00 93.31 81 ILE A N 1
ATOM 630 C CA . ILE A 1 81 ? -12.152 6.051 8.756 1.00 93.31 81 ILE A CA 1
ATOM 631 C C . ILE A 1 81 ? -13.441 5.245 8.960 1.00 93.31 81 ILE A C 1
ATOM 633 O O . ILE A 1 81 ? -14.112 5.422 9.975 1.00 93.31 81 ILE A O 1
ATOM 637 N N . GLN A 1 82 ? -13.743 4.312 8.051 1.00 92.69 82 GLN A N 1
ATOM 638 C CA . GLN A 1 82 ? -14.920 3.441 8.163 1.00 92.69 82 GLN A CA 1
ATOM 639 C C . GLN A 1 82 ? -14.883 2.581 9.432 1.00 92.69 82 GLN A C 1
ATOM 641 O O . GLN A 1 82 ? -15.885 2.463 10.135 1.00 92.69 82 GLN A O 1
ATOM 646 N N . TYR A 1 83 ? -13.718 2.019 9.759 1.00 91.62 83 TYR A N 1
ATOM 647 C CA . TYR A 1 83 ? -13.519 1.227 10.968 1.00 91.62 83 TYR A CA 1
ATOM 648 C C . TYR A 1 83 ? -13.790 2.052 12.234 1.00 91.62 83 TYR A C 1
ATOM 650 O O . TYR A 1 83 ? -14.495 1.597 13.133 1.00 91.62 83 TYR A O 1
ATOM 658 N N . ASN A 1 84 ? -13.284 3.286 12.288 1.00 90.69 84 ASN A N 1
ATOM 659 C CA . ASN A 1 84 ? -13.483 4.180 13.427 1.00 90.69 84 ASN A CA 1
ATOM 660 C C . ASN A 1 84 ? -14.936 4.666 13.559 1.00 90.69 84 ASN A C 1
ATOM 662 O O . ASN A 1 84 ? -15.422 4.822 14.677 1.00 90.69 84 ASN A O 1
ATOM 666 N N . GLN A 1 85 ? -15.644 4.888 12.448 1.00 90.75 85 GLN A N 1
ATOM 667 C CA . GLN A 1 85 ? -17.075 5.225 12.459 1.00 90.75 85 GLN A CA 1
ATOM 668 C C . GLN A 1 85 ? -17.928 4.057 12.976 1.00 90.75 85 GLN A C 1
ATOM 670 O O . GLN A 1 85 ? -18.787 4.246 13.839 1.00 90.75 85 GLN A O 1
ATOM 675 N N . ALA A 1 86 ? -17.642 2.835 12.517 1.00 87.44 86 ALA A N 1
ATOM 676 C CA . ALA A 1 86 ? -18.300 1.624 13.008 1.00 87.44 86 ALA A CA 1
ATOM 677 C C . ALA A 1 86 ? -18.018 1.369 14.501 1.00 87.44 86 ALA A C 1
ATOM 679 O O . ALA A 1 86 ? -18.888 0.892 15.222 1.00 87.44 86 ALA A O 1
ATOM 680 N N . ALA A 1 87 ? -16.823 1.723 14.984 1.00 81.94 87 ALA A N 1
ATOM 681 C CA . ALA A 1 87 ? -16.493 1.646 16.403 1.00 81.94 87 ALA A CA 1
ATOM 682 C C . ALA A 1 87 ? -17.294 2.651 17.250 1.00 81.94 87 ALA A C 1
ATOM 684 O O . ALA A 1 87 ? -17.780 2.284 18.314 1.00 81.94 87 ALA A O 1
ATOM 685 N N . LYS A 1 88 ? -17.462 3.897 16.779 1.00 79.06 88 LYS A N 1
ATOM 686 C CA . LYS A 1 88 ? -18.222 4.939 17.497 1.00 79.06 88 LYS A CA 1
ATOM 687 C C . LYS A 1 88 ? -19.715 4.625 17.600 1.00 79.06 88 LYS A C 1
ATOM 689 O O . LYS A 1 88 ? -20.251 4.676 18.695 1.00 79.06 88 LYS A O 1
ATOM 694 N N . SER A 1 89 ? -20.347 4.219 16.497 1.00 73.31 89 SER A N 1
ATOM 695 C CA . SER A 1 89 ? -21.785 3.877 16.462 1.00 73.31 89 SER A CA 1
ATOM 696 C C . SER A 1 89 ? -22.181 2.684 17.338 1.00 73.31 89 SER A C 1
ATOM 698 O O . SER A 1 89 ? -23.358 2.459 17.574 1.00 73.31 89 SER A O 1
ATOM 700 N N . LYS A 1 90 ? -21.210 1.895 17.808 1.00 62.25 90 LYS A N 1
ATOM 701 C CA . LYS A 1 90 ? -21.446 0.763 18.712 1.00 62.25 90 LYS A CA 1
ATOM 702 C C . LYS A 1 90 ? -21.351 1.140 20.196 1.00 62.25 90 LYS A C 1
ATOM 704 O O . LYS A 1 90 ? -21.560 0.281 21.051 1.00 62.25 90 LYS A O 1
ATOM 709 N N . HIS A 1 91 ? -20.930 2.370 20.483 1.00 56.97 91 HIS A N 1
ATOM 710 C CA . HIS A 1 91 ? -20.789 2.925 21.827 1.00 56.97 91 HIS A CA 1
ATOM 711 C C . HIS A 1 91 ? -21.865 3.969 22.164 1.00 56.97 91 HIS A C 1
ATOM 713 O O . HIS A 1 91 ? -21.955 4.349 23.329 1.00 56.97 91 HIS A O 1
ATOM 719 N N . GLU A 1 92 ? -22.644 4.406 21.171 1.00 51.97 92 GLU A N 1
ATOM 720 C CA . GLU A 1 92 ? -23.914 5.130 21.337 1.00 51.97 92 GLU A CA 1
ATOM 721 C C . GLU A 1 92 ? -25.068 4.132 21.501 1.00 51.97 92 GLU A C 1
ATOM 723 O O . GLU A 1 92 ? -25.980 4.431 22.301 1.00 51.97 92 GLU A O 1
#